Protein AF-A0A158D1C3-F1 (afdb_monomer)

Structure (mmCIF, N/CA/C/O backbone):
data_AF-A0A158D1C3-F1
#
_entry.id   AF-A0A158D1C3-F1
#
loop_
_atom_site.group_PDB
_atom_site.id
_atom_site.type_symbol
_atom_site.label_atom_id
_atom_site.label_alt_id
_atom_site.label_comp_id
_atom_site.label_asym_id
_atom_site.label_entity_id
_atom_site.label_seq_id
_atom_site.pdbx_PDB_ins_code
_atom_site.Cartn_x
_atom_site.Cartn_y
_atom_site.Cartn_z
_atom_site.occupancy
_atom_site.B_iso_or_equiv
_atom_site.auth_seq_id
_atom_site.auth_comp_id
_atom_site.auth_asym_id
_atom_site.auth_atom_id
_atom_site.pdbx_PDB_model_num
ATOM 1 N N . MET A 1 1 ? 1.598 13.885 3.693 1.00 79.88 1 MET A N 1
ATOM 2 C CA . MET A 1 1 ? 2.225 13.672 2.364 1.00 79.88 1 MET A CA 1
ATOM 3 C C . MET A 1 1 ? 1.531 12.505 1.670 1.00 79.88 1 MET A C 1
ATOM 5 O O . MET A 1 1 ? 0.981 11.671 2.371 1.00 79.88 1 MET A O 1
ATOM 9 N N . THR A 1 2 ? 1.523 12.434 0.336 1.00 91.25 2 THR A N 1
ATOM 10 C CA . THR A 1 2 ? 0.891 11.313 -0.388 1.00 91.25 2 THR A CA 1
ATOM 11 C C . THR A 1 2 ? 1.905 10.216 -0.701 1.00 91.25 2 THR A C 1
ATOM 13 O O . THR A 1 2 ? 2.986 10.511 -1.208 1.00 91.25 2 THR A O 1
ATOM 16 N N . VAL A 1 3 ? 1.538 8.962 -0.431 1.00 93.12 3 VAL A N 1
ATOM 17 C CA . VAL A 1 3 ? 2.351 7.762 -0.664 1.00 93.12 3 VAL A CA 1
ATOM 18 C C . VAL A 1 3 ? 1.628 6.833 -1.642 1.00 93.12 3 VAL A C 1
ATOM 20 O O . VAL A 1 3 ? 0.439 6.564 -1.473 1.00 93.12 3 VAL A O 1
ATOM 23 N N . PHE A 1 4 ? 2.338 6.329 -2.654 1.00 93.50 4 PHE A N 1
ATOM 24 C CA . PHE A 1 4 ? 1.804 5.349 -3.604 1.00 93.50 4 PHE A CA 1
ATOM 25 C C . PHE A 1 4 ? 1.976 3.941 -3.044 1.00 93.50 4 PHE A C 1
ATOM 27 O O . PHE A 1 4 ? 3.061 3.585 -2.586 1.00 93.50 4 PHE A O 1
ATOM 34 N N . VAL A 1 5 ? 0.919 3.133 -3.070 1.00 94.19 5 VAL A N 1
ATOM 35 C CA . VAL A 1 5 ? 0.919 1.803 -2.451 1.00 94.19 5 VAL A CA 1
ATOM 36 C C . VAL A 1 5 ? 0.235 0.768 -3.327 1.00 94.19 5 VAL A C 1
ATOM 38 O O . VAL A 1 5 ? -0.577 1.097 -4.191 1.00 94.19 5 VAL A O 1
ATOM 41 N N . GLN A 1 6 ? 0.535 -0.498 -3.057 1.00 96.81 6 GLN A N 1
ATOM 42 C CA . GLN A 1 6 ? -0.247 -1.634 -3.523 1.00 96.81 6 GLN A CA 1
ATOM 43 C C . GLN A 1 6 ? -1.021 -2.247 -2.360 1.00 96.81 6 GLN A C 1
ATOM 45 O O . GLN A 1 6 ? -0.446 -2.521 -1.303 1.00 96.81 6 GLN A O 1
ATOM 50 N N . PHE A 1 7 ? -2.299 -2.536 -2.577 1.00 95.94 7 PHE A N 1
ATOM 51 C CA . PHE A 1 7 ? -3.120 -3.329 -1.676 1.00 95.94 7 PHE A CA 1
ATOM 52 C C . PHE A 1 7 ? -3.112 -4.810 -2.059 1.00 95.94 7 PHE A C 1
ATOM 54 O O . PHE A 1 7 ? -2.938 -5.183 -3.217 1.00 95.94 7 PHE A O 1
ATOM 61 N N . ALA A 1 8 ? -3.341 -5.675 -1.073 1.00 93.00 8 ALA A N 1
ATOM 62 C CA . ALA A 1 8 ? -3.430 -7.117 -1.299 1.00 93.00 8 ALA A CA 1
ATOM 63 C C . ALA A 1 8 ? -4.553 -7.506 -2.282 1.00 93.00 8 ALA A C 1
ATOM 65 O O . ALA A 1 8 ? -4.437 -8.502 -2.992 1.00 93.00 8 ALA A O 1
ATOM 66 N N . ASP A 1 9 ? -5.636 -6.731 -2.295 1.00 94.25 9 ASP A N 1
ATOM 67 C CA . ASP A 1 9 ? -6.832 -6.935 -3.103 1.00 94.25 9 ASP A CA 1
ATOM 68 C C . ASP A 1 9 ? -7.628 -5.620 -3.214 1.00 94.25 9 ASP A C 1
ATOM 70 O O . ASP A 1 9 ? -7.254 -4.588 -2.649 1.00 94.25 9 ASP A O 1
ATOM 74 N N . SER A 1 10 ? -8.756 -5.667 -3.922 1.00 96.50 10 SER A N 1
ATOM 75 C CA . SER A 1 10 ? -9.633 -4.517 -4.158 1.00 96.50 10 SER A CA 1
ATOM 76 C C . SER A 1 10 ? -10.404 -4.028 -2.923 1.00 96.50 10 SER A C 1
ATOM 78 O O . SER A 1 10 ? -11.209 -3.111 -3.044 1.00 96.50 10 SER A O 1
ATOM 80 N N . THR A 1 11 ? -10.245 -4.649 -1.748 1.00 97.25 11 THR A N 1
ATOM 81 C CA . THR A 1 11 ? -10.871 -4.166 -0.502 1.00 97.25 11 THR A CA 1
ATOM 82 C C . THR A 1 11 ? -10.054 -3.072 0.176 1.00 97.25 11 THR A C 1
ATOM 84 O O . THR A 1 11 ? -10.546 -2.448 1.114 1.00 97.25 11 THR A O 1
ATOM 87 N N . GLU A 1 12 ? -8.809 -2.866 -0.271 1.00 96.31 12 GLU A N 1
ATOM 88 C CA . GLU A 1 12 ? -7.894 -1.824 0.206 1.00 96.31 12 GLU A CA 1
ATOM 89 C C . GLU A 1 12 ? -7.577 -1.892 1.712 1.00 96.31 12 GLU A C 1
ATOM 91 O O . GLU A 1 12 ? -7.174 -0.913 2.336 1.00 96.31 12 GLU A O 1
ATOM 96 N N . LYS A 1 13 ? -7.736 -3.058 2.347 1.00 95.56 13 LYS A N 1
ATOM 97 C CA . LYS A 1 13 ? -7.552 -3.187 3.805 1.00 95.56 13 LYS A CA 1
ATOM 98 C C . LYS A 1 13 ? -6.105 -3.373 4.247 1.00 95.56 13 LYS A C 1
ATOM 100 O O . LYS A 1 13 ? -5.785 -3.086 5.396 1.00 95.56 13 LYS A O 1
ATOM 105 N N . ARG A 1 14 ? -5.242 -3.887 3.370 1.00 93.19 14 ARG A N 1
ATOM 106 C CA . ARG A 1 14 ? -3.861 -4.254 3.704 1.00 93.19 14 ARG A CA 1
ATOM 107 C C . ARG A 1 14 ? -2.914 -3.828 2.597 1.00 93.19 14 ARG A C 1
ATOM 109 O O . ARG A 1 14 ? -3.069 -4.282 1.465 1.00 93.19 14 ARG A O 1
ATOM 116 N N . ILE A 1 15 ? -1.929 -3.010 2.951 1.00 93.38 15 ILE A N 1
ATOM 117 C CA . ILE A 1 15 ? -0.825 -2.633 2.067 1.00 93.38 15 ILE A CA 1
ATOM 118 C C . ILE A 1 15 ? 0.175 -3.791 1.993 1.00 93.38 15 ILE A C 1
ATOM 120 O O . ILE A 1 15 ? 0.451 -4.449 2.996 1.00 93.38 15 ILE A O 1
ATOM 124 N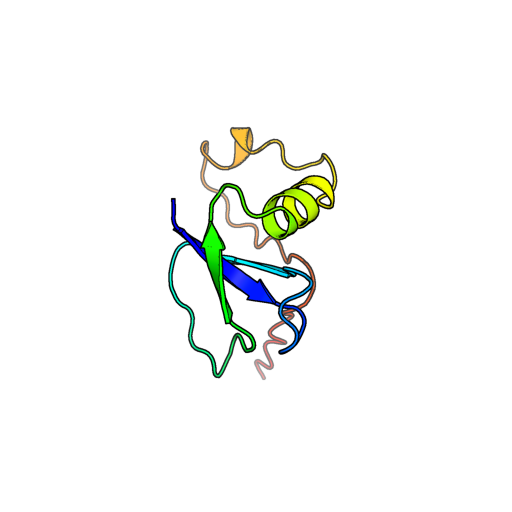 N . VAL A 1 16 ? 0.686 -4.058 0.793 1.00 92.75 16 VAL A N 1
ATOM 125 C CA . VAL A 1 16 ? 1.696 -5.094 0.520 1.00 92.75 16 VAL A CA 1
ATOM 126 C C . VAL A 1 16 ? 2.941 -4.540 -0.173 1.00 92.75 16 VAL A C 1
ATOM 128 O O . VAL A 1 16 ? 3.963 -5.219 -0.210 1.00 92.75 16 VAL A O 1
ATOM 131 N N . SER A 1 17 ? 2.891 -3.317 -0.706 1.00 90.75 17 SER A N 1
ATOM 132 C CA . SER A 1 17 ? 4.049 -2.622 -1.283 1.00 90.75 17 SER A CA 1
ATOM 133 C C . SER A 1 17 ? 3.871 -1.105 -1.218 1.00 90.75 17 SER A C 1
ATOM 135 O O . SER A 1 17 ? 2.744 -0.611 -1.208 1.00 90.75 17 SER A O 1
ATOM 137 N N . VAL A 1 18 ? 4.989 -0.378 -1.193 1.00 91.31 18 VAL A N 1
ATOM 138 C CA . VAL A 1 18 ? 5.065 1.091 -1.206 1.00 91.31 18 VAL A CA 1
ATOM 139 C C . VAL A 1 18 ? 5.983 1.514 -2.353 1.00 91.31 18 VAL A C 1
ATOM 141 O O . VAL A 1 18 ? 7.039 0.914 -2.546 1.00 91.31 18 VAL A O 1
ATOM 144 N N . PHE A 1 19 ? 5.599 2.547 -3.100 1.00 89.25 19 PHE A N 1
ATOM 145 C CA . PHE A 1 19 ? 6.308 3.031 -4.282 1.00 89.25 19 PHE A CA 1
ATOM 146 C C . PHE A 1 19 ? 6.600 4.532 -4.202 1.00 89.25 19 PHE A C 1
ATOM 148 O O . PHE A 1 19 ? 5.889 5.299 -3.553 1.00 89.25 19 PHE A O 1
ATOM 155 N N . GLY A 1 20 ? 7.636 4.963 -4.927 1.00 86.62 20 GLY A N 1
ATOM 156 C CA . GLY A 1 20 ? 7.957 6.385 -5.097 1.00 86.62 20 GLY A CA 1
ATOM 157 C C . GLY A 1 20 ? 7.087 7.109 -6.134 1.00 86.62 20 GLY A C 1
ATOM 158 O O . GLY A 1 20 ? 7.093 8.336 -6.178 1.00 86.62 20 GLY A O 1
ATOM 159 N N . CYS A 1 21 ? 6.354 6.372 -6.973 1.00 90.62 21 CYS A N 1
ATOM 160 C CA . CYS A 1 21 ? 5.474 6.901 -8.015 1.00 90.62 21 CYS A CA 1
ATOM 161 C C . CYS A 1 21 ? 4.372 5.892 -8.382 1.00 90.62 21 CYS A C 1
ATOM 163 O O . CYS A 1 21 ? 4.422 4.728 -7.976 1.00 90.62 21 CYS A O 1
ATOM 165 N N . GLU A 1 22 ? 3.401 6.335 -9.178 1.00 92.62 22 GLU A N 1
ATOM 166 C CA . GLU A 1 22 ? 2.381 5.476 -9.789 1.00 92.62 22 GLU A CA 1
ATOM 167 C C . GLU A 1 22 ? 3.022 4.372 -10.651 1.00 92.62 22 GLU A C 1
ATOM 169 O O . GLU A 1 22 ? 3.978 4.630 -11.386 1.00 92.62 22 GLU A O 1
ATOM 174 N N . GLN A 1 23 ? 2.521 3.139 -10.538 1.00 94.62 23 GLN A N 1
ATOM 175 C CA . GLN A 1 23 ? 3.011 1.976 -11.281 1.00 94.62 23 GLN A CA 1
ATOM 176 C C . GLN A 1 23 ? 2.026 1.564 -12.378 1.00 94.62 23 GLN A C 1
ATOM 178 O O . GLN A 1 23 ? 0.841 1.889 -12.335 1.00 94.62 23 GLN A O 1
ATOM 183 N N . ASP A 1 24 ? 2.493 0.771 -13.342 1.00 92.25 24 ASP A N 1
ATOM 184 C CA . ASP A 1 24 ? 1.617 0.164 -14.346 1.00 92.25 24 ASP A CA 1
ATOM 185 C C . ASP A 1 24 ? 0.624 -0.818 -13.677 1.00 92.25 24 ASP A C 1
ATOM 187 O O . ASP A 1 24 ? 1.057 -1.828 -13.107 1.00 92.25 24 ASP A O 1
ATOM 191 N N . PRO A 1 25 ? -0.699 -0.573 -13.751 1.00 91.94 25 PRO A N 1
ATOM 192 C CA . PRO A 1 25 ? -1.706 -1.419 -13.113 1.00 91.94 25 PRO A CA 1
ATOM 193 C C . PRO A 1 25 ? -1.819 -2.822 -13.722 1.00 91.94 25 PRO A C 1
ATOM 195 O O . PRO A 1 25 ? -2.379 -3.711 -13.082 1.00 91.94 25 PRO A O 1
ATOM 198 N N . SER A 1 26 ? -1.294 -3.046 -14.931 1.00 93.44 26 SER A N 1
ATOM 199 C CA . SER A 1 26 ? -1.249 -4.378 -15.546 1.00 93.44 26 SER A CA 1
ATOM 200 C C . SER A 1 26 ? -0.200 -5.293 -14.905 1.00 93.44 26 SER A C 1
ATOM 202 O O . SER A 1 26 ? -0.357 -6.513 -14.928 1.00 93.44 26 SER A O 1
ATOM 204 N N . VAL A 1 27 ? 0.839 -4.706 -14.300 1.00 93.50 27 VAL A N 1
ATOM 205 C CA . VAL A 1 27 ? 1.906 -5.421 -13.582 1.00 93.50 27 VAL A CA 1
ATOM 206 C C . VAL A 1 27 ? 1.635 -5.421 -12.079 1.00 93.50 27 VAL A C 1
ATOM 208 O O . VAL A 1 27 ? 1.769 -6.450 -11.420 1.00 93.50 27 VAL A O 1
ATOM 211 N N . TRP A 1 28 ? 1.206 -4.275 -11.547 1.00 89.12 28 TRP A N 1
ATOM 212 C CA . TRP A 1 28 ? 0.941 -4.055 -10.128 1.00 89.12 28 TRP A CA 1
ATOM 213 C C . TRP A 1 28 ? -0.540 -3.703 -9.929 1.00 89.12 28 TRP A C 1
ATOM 215 O O . TRP A 1 28 ? -0.894 -2.526 -9.909 1.00 89.12 28 TRP A O 1
ATOM 225 N N . PRO A 1 29 ? -1.445 -4.689 -9.813 1.00 94.06 29 PRO A N 1
ATOM 226 C CA . PRO A 1 29 ? -2.869 -4.425 -9.611 1.00 94.06 29 PRO A CA 1
ATOM 227 C C . PRO A 1 29 ? -3.162 -3.933 -8.187 1.00 94.06 29 PRO A C 1
ATOM 229 O O . PRO A 1 29 ? -2.341 -4.107 -7.288 1.00 94.06 29 PRO A O 1
ATOM 232 N N . ASN A 1 30 ? -4.368 -3.393 -7.969 1.00 96.81 30 ASN A N 1
ATOM 233 C CA . ASN A 1 30 ? -4.857 -2.902 -6.668 1.00 96.81 30 ASN A CA 1
ATOM 234 C C . ASN A 1 30 ? -3.999 -1.766 -6.085 1.00 96.81 30 ASN A C 1
ATOM 236 O O . ASN A 1 30 ? -3.662 -1.767 -4.902 1.00 96.81 30 ASN A O 1
ATOM 240 N N . GLN A 1 31 ? -3.606 -0.811 -6.924 1.00 94.44 31 GLN A N 1
ATOM 241 C CA . GLN A 1 31 ? -2.865 0.366 -6.479 1.00 94.44 31 GLN A CA 1
ATOM 242 C C . GLN A 1 31 ? -3.775 1.413 -5.845 1.00 94.44 31 GLN A C 1
ATOM 244 O O . GLN A 1 31 ? -4.953 1.520 -6.181 1.00 94.44 31 GLN A O 1
ATOM 249 N N . GLY A 1 32 ? -3.192 2.231 -4.978 1.00 95.62 32 GLY A N 1
ATOM 250 C CA . GLY A 1 32 ? -3.846 3.414 -4.449 1.00 95.62 32 GLY A CA 1
ATOM 251 C C . GLY A 1 32 ? -2.858 4.423 -3.892 1.00 95.62 32 GLY A C 1
ATOM 252 O O . GLY A 1 32 ? -1.638 4.253 -3.955 1.00 95.62 32 GLY A O 1
ATOM 253 N N . GLN A 1 33 ? -3.416 5.496 -3.349 1.00 97.00 33 GLN A N 1
ATOM 254 C CA . GLN A 1 33 ? -2.675 6.557 -2.687 1.00 97.00 33 GLN A CA 1
ATOM 255 C C . GLN A 1 33 ? -3.195 6.696 -1.261 1.00 97.00 33 GLN A C 1
ATOM 257 O O . GLN A 1 33 ? -4.406 6.717 -1.041 1.00 97.00 33 GLN A O 1
ATOM 262 N N . VAL A 1 34 ? -2.281 6.783 -0.302 1.00 95.19 34 VAL A N 1
ATOM 263 C CA . VAL A 1 34 ? -2.602 6.959 1.119 1.00 95.19 34 VAL A CA 1
ATOM 264 C C . VAL A 1 34 ? -1.842 8.147 1.698 1.00 95.19 34 VAL A C 1
ATOM 266 O O . VAL A 1 34 ? -0.850 8.604 1.122 1.00 95.19 34 VAL A O 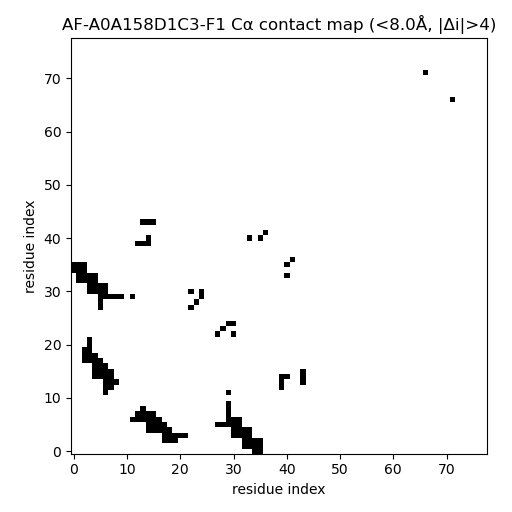1
ATOM 269 N N . GLY A 1 35 ? -2.333 8.664 2.824 1.00 94.12 35 GLY A N 1
ATOM 270 C CA . GLY A 1 35 ? -1.603 9.634 3.634 1.00 94.12 35 GLY A CA 1
ATOM 271 C C . GLY A 1 35 ? -0.420 8.989 4.358 1.00 94.12 35 GLY A C 1
ATOM 272 O O . GLY A 1 35 ? -0.372 7.774 4.545 1.00 94.12 35 GLY A O 1
ATOM 273 N N . ASP A 1 36 ? 0.531 9.812 4.787 1.00 88.56 36 ASP A N 1
ATOM 274 C CA . ASP A 1 36 ? 1.621 9.417 5.688 1.00 88.56 36 ASP A CA 1
ATOM 275 C C . ASP A 1 36 ? 1.138 9.101 7.111 1.00 88.56 36 ASP A C 1
ATOM 277 O O . ASP A 1 36 ? 1.844 8.434 7.859 1.00 88.56 36 ASP A O 1
ATOM 281 N N . ASP A 1 37 ? -0.070 9.536 7.461 1.00 93.12 37 ASP A N 1
ATOM 282 C CA . ASP A 1 37 ? -0.788 9.227 8.696 1.00 93.12 37 ASP A CA 1
ATOM 283 C C . ASP A 1 37 ? -1.753 8.032 8.564 1.00 93.12 37 ASP A C 1
ATOM 285 O O . ASP A 1 37 ? -2.508 7.738 9.492 1.00 93.12 37 ASP A O 1
ATOM 289 N N . ASP A 1 38 ? -1.754 7.329 7.425 1.00 95.00 38 ASP A N 1
ATOM 290 C CA . ASP A 1 38 ? -2.656 6.199 7.215 1.00 95.00 38 ASP A CA 1
ATOM 291 C C . ASP A 1 38 ? -2.270 5.011 8.119 1.00 95.00 38 ASP A C 1
ATOM 293 O O . ASP A 1 38 ? -1.158 4.480 8.014 1.00 95.00 38 ASP A O 1
ATOM 297 N N . PRO A 1 39 ? -3.184 4.506 8.966 1.00 94.00 39 PRO A N 1
ATOM 298 C CA . PRO A 1 39 ? -2.869 3.423 9.896 1.00 94.00 39 PRO A CA 1
ATOM 299 C C . PRO A 1 39 ? -2.498 2.112 9.187 1.00 94.00 39 PRO A C 1
ATOM 301 O O . PRO A 1 39 ? -1.819 1.259 9.760 1.00 94.00 39 PRO A O 1
ATOM 304 N N . ARG A 1 40 ? -2.912 1.920 7.926 1.00 92.56 40 ARG A N 1
ATOM 305 C CA . ARG A 1 40 ? -2.512 0.753 7.125 1.00 92.56 40 ARG A CA 1
ATOM 306 C C . ARG A 1 40 ? -1.039 0.839 6.733 1.00 92.56 40 ARG A C 1
ATOM 308 O O . ARG A 1 40 ? -0.395 -0.202 6.606 1.00 92.56 40 ARG A O 1
ATOM 315 N N . LEU A 1 41 ? -0.520 2.053 6.525 1.00 89.50 41 LEU A N 1
ATOM 316 C CA . LEU A 1 41 ? 0.884 2.291 6.195 1.00 89.50 41 LEU A CA 1
ATOM 317 C C . LEU A 1 41 ? 1.768 2.033 7.416 1.00 89.50 41 LEU A C 1
ATOM 319 O O . LEU A 1 41 ? 2.766 1.324 7.305 1.00 89.50 41 LEU A O 1
ATOM 323 N N . GLU A 1 42 ? 1.347 2.514 8.586 1.00 90.19 42 GLU A N 1
ATOM 324 C CA . GLU A 1 42 ? 2.005 2.220 9.862 1.00 90.19 42 GLU A CA 1
ATOM 325 C C . GLU A 1 42 ? 2.038 0.706 10.137 1.00 90.19 42 GLU A C 1
ATOM 327 O O . GLU A 1 42 ? 3.089 0.142 10.442 1.00 90.19 42 GLU A O 1
ATOM 332 N N . ALA A 1 43 ? 0.908 0.012 9.956 1.00 87.94 43 ALA A N 1
ATOM 333 C CA . ALA A 1 43 ? 0.834 -1.439 10.130 1.00 87.94 43 ALA A CA 1
ATOM 334 C C . ALA A 1 43 ? 1.756 -2.205 9.163 1.00 87.94 43 ALA A C 1
ATOM 336 O O . ALA A 1 43 ? 2.339 -3.219 9.547 1.00 87.94 43 ALA A O 1
ATOM 337 N N . PHE A 1 44 ? 1.902 -1.728 7.921 1.00 86.50 44 PHE A N 1
ATOM 338 C CA . PHE A 1 44 ? 2.846 -2.295 6.957 1.00 86.50 44 PHE A CA 1
ATOM 339 C C . PHE A 1 44 ? 4.297 -2.115 7.421 1.00 86.50 44 PHE A C 1
ATOM 341 O O . PHE A 1 44 ? 5.046 -3.087 7.426 1.00 86.50 44 PHE A O 1
ATOM 348 N N . GLN A 1 45 ? 4.676 -0.912 7.861 1.00 86.81 45 GLN A N 1
ATOM 349 C CA . GLN A 1 45 ? 6.030 -0.602 8.334 1.00 86.81 45 GLN A CA 1
ATOM 350 C C . GLN A 1 45 ? 6.401 -1.392 9.595 1.00 86.81 45 GLN A C 1
ATOM 352 O O . GLN A 1 45 ? 7.473 -1.989 9.646 1.00 86.81 45 GLN A O 1
ATOM 357 N N . ASN A 1 46 ? 5.491 -1.470 10.568 1.00 85.75 46 ASN A N 1
ATOM 358 C CA . ASN A 1 46 ? 5.683 -2.225 11.810 1.00 85.75 46 ASN A CA 1
ATOM 359 C C . ASN A 1 46 ? 5.72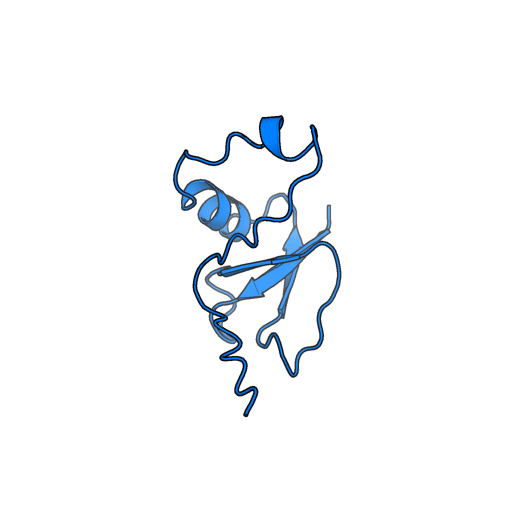7 -3.748 11.596 1.00 85.75 46 ASN A C 1
ATOM 361 O O . ASN A 1 46 ? 6.183 -4.484 12.467 1.00 85.75 46 ASN A O 1
ATOM 365 N N . GLY A 1 47 ? 5.212 -4.236 10.464 1.00 78.06 47 GLY A N 1
ATOM 366 C CA . GLY A 1 47 ? 5.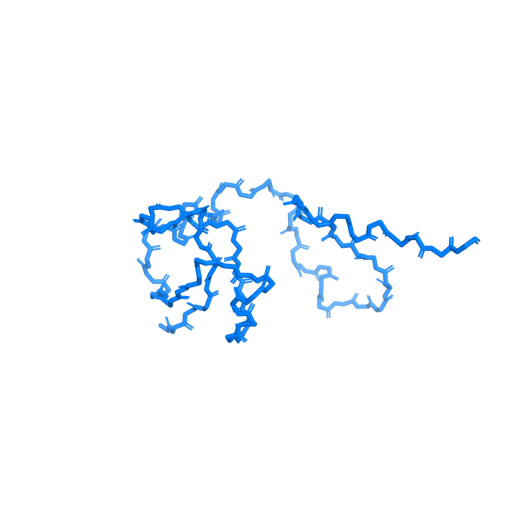251 -5.648 10.088 1.00 78.06 47 GLY A CA 1
ATOM 367 C C . GLY A 1 47 ? 6.540 -6.073 9.379 1.00 78.06 47 GLY A C 1
ATOM 368 O O . GLY A 1 47 ? 6.721 -7.268 9.132 1.00 78.06 47 GLY A O 1
ATOM 369 N N . LEU A 1 48 ? 7.422 -5.131 9.026 1.00 70.75 48 LEU A N 1
ATOM 370 C CA . LEU A 1 48 ? 8.719 -5.443 8.432 1.00 70.75 48 LEU A CA 1
ATOM 371 C C . LEU A 1 48 ? 9.667 -5.965 9.525 1.00 70.75 48 LEU A C 1
ATOM 373 O O . LEU A 1 48 ? 9.694 -5.409 10.620 1.00 70.75 48 LEU A O 1
ATOM 377 N N . PRO A 1 49 ? 10.450 -7.028 9.268 1.00 64.75 49 PRO A N 1
ATOM 378 C CA . PRO A 1 49 ? 11.448 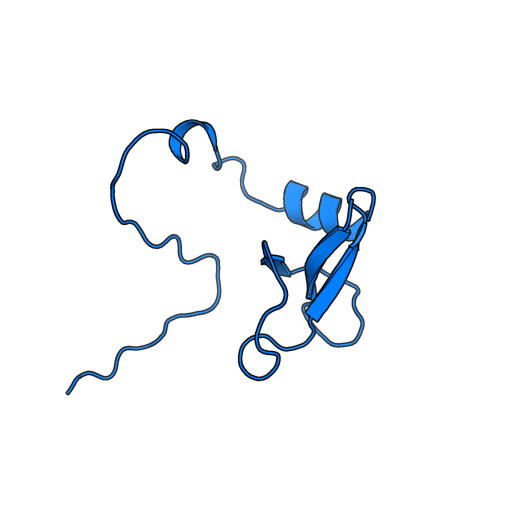-7.483 10.229 1.00 64.75 49 PRO A CA 1
ATOM 379 C C . PRO A 1 49 ? 12.459 -6.362 10.514 1.00 64.75 49 PRO A C 1
ATOM 381 O O . PRO A 1 49 ? 12.895 -5.688 9.581 1.00 64.75 49 PRO A O 1
ATOM 384 N N . ASP A 1 50 ? 12.890 -6.234 11.776 1.00 54.56 50 ASP A N 1
ATOM 385 C CA . ASP A 1 50 ? 13.827 -5.214 12.302 1.00 54.56 50 ASP A CA 1
ATOM 386 C C . ASP A 1 50 ? 15.176 -5.094 11.548 1.00 54.56 50 ASP A C 1
ATOM 388 O O . ASP A 1 50 ? 16.014 -4.259 11.880 1.00 54.56 50 ASP A O 1
ATOM 392 N N . GLN A 1 51 ? 15.437 -5.925 10.534 1.00 47.88 51 GLN A N 1
ATOM 393 C CA . GLN A 1 51 ? 16.710 -5.995 9.812 1.00 47.88 51 GLN A CA 1
ATOM 394 C C . GLN A 1 51 ? 16.890 -4.946 8.705 1.00 47.88 51 GLN A C 1
ATOM 396 O O . GLN A 1 51 ? 17.815 -5.062 7.903 1.00 47.88 51 GLN A O 1
ATOM 401 N N . PHE A 1 52 ? 16.074 -3.895 8.670 1.00 47.53 52 PHE A N 1
ATOM 402 C CA . PHE A 1 52 ? 16.348 -2.732 7.830 1.00 47.53 52 PHE A CA 1
ATOM 403 C C . PHE A 1 52 ? 17.020 -1.625 8.643 1.00 47.53 52 PHE A C 1
ATOM 405 O O . PHE A 1 52 ? 16.415 -0.605 8.962 1.00 47.53 52 PHE A O 1
ATOM 412 N N . ASP A 1 53 ? 18.318 -1.788 8.910 1.00 45.88 53 ASP A N 1
ATOM 413 C CA . ASP A 1 53 ? 19.176 -0.617 9.090 1.00 45.88 53 ASP A CA 1
ATOM 414 C C . ASP A 1 53 ? 19.365 0.060 7.721 1.00 45.88 53 ASP A C 1
ATOM 416 O O . ASP A 1 53 ? 20.267 -0.257 6.934 1.00 45.88 53 ASP A O 1
ATOM 420 N N . VAL A 1 54 ? 18.460 0.993 7.412 1.00 42.03 54 VAL A N 1
ATOM 421 C CA . VAL A 1 54 ? 18.477 1.801 6.182 1.00 42.03 54 VAL A CA 1
ATOM 422 C C . VAL A 1 54 ? 19.701 2.721 6.086 1.00 42.03 54 VAL A C 1
ATOM 424 O O . VAL A 1 54 ? 19.933 3.309 5.029 1.00 42.03 54 VAL A O 1
ATOM 427 N N . SER A 1 55 ? 20.531 2.805 7.134 1.00 44.31 55 SER A N 1
ATOM 428 C CA . SER A 1 55 ? 21.809 3.527 7.102 1.00 44.31 55 SER A CA 1
ATOM 429 C C . SER A 1 55 ? 22.782 2.941 6.071 1.00 44.31 55 SER A C 1
ATOM 431 O O . SER A 1 55 ? 23.636 3.664 5.561 1.00 44.31 55 SER A O 1
ATOM 433 N N . SER A 1 56 ? 22.631 1.662 5.698 1.00 42.47 56 SER A N 1
ATOM 434 C CA . SER A 1 56 ? 23.434 1.036 4.632 1.00 42.47 56 SER A CA 1
ATOM 435 C C . SER A 1 56 ? 22.918 1.306 3.210 1.00 42.47 56 SER A C 1
ATOM 437 O O . SER A 1 56 ? 23.680 1.185 2.253 1.00 42.47 56 SER A O 1
ATOM 439 N N . LEU A 1 57 ? 21.659 1.733 3.042 1.00 43.97 57 LEU A N 1
ATOM 440 C CA . LEU A 1 57 ? 21.047 1.961 1.723 1.00 43.97 57 LEU A CA 1
ATOM 441 C C . LEU A 1 57 ? 21.432 3.307 1.091 1.00 43.97 57 LEU A C 1
ATOM 443 O O . LEU A 1 57 ? 21.229 3.501 -0.105 1.00 43.97 57 LEU A O 1
ATOM 447 N N . LEU A 1 58 ? 22.014 4.228 1.862 1.00 44.03 58 LEU A N 1
ATOM 448 C CA . LEU A 1 58 ? 22.462 5.537 1.368 1.00 44.03 58 LEU A CA 1
ATOM 449 C C . LEU A 1 58 ? 23.991 5.650 1.243 1.00 44.03 58 LEU A C 1
ATOM 451 O O . LEU A 1 58 ? 24.506 6.729 0.954 1.00 44.03 58 LEU A O 1
ATOM 455 N N . GLY A 1 59 ? 24.727 4.549 1.428 1.00 36.75 59 GLY A N 1
ATOM 456 C CA . GLY A 1 59 ? 26.186 4.563 1.506 1.00 36.75 59 GLY A CA 1
ATOM 457 C C . GLY A 1 59 ? 26.862 3.378 0.829 1.00 36.75 59 GLY A C 1
ATOM 458 O O . GLY A 1 59 ? 27.402 2.514 1.507 1.00 36.75 59 GLY A O 1
ATOM 459 N N . GLY A 1 60 ? 26.934 3.394 -0.502 1.00 36.53 60 GLY A N 1
ATOM 460 C CA . GLY A 1 60 ? 27.951 2.635 -1.235 1.00 36.53 60 GLY A CA 1
ATOM 461 C C . GLY A 1 60 ? 27.391 1.570 -2.168 1.00 36.53 60 GLY A C 1
ATOM 462 O O . GLY A 1 60 ? 26.632 0.693 -1.778 1.00 36.53 60 GLY A O 1
ATOM 463 N N . GLY A 1 61 ? 27.788 1.684 -3.434 1.00 43.66 61 GLY A N 1
ATOM 464 C CA . GLY A 1 61 ? 27.341 0.840 -4.530 1.00 43.66 61 GLY A CA 1
ATOM 465 C C . GLY A 1 61 ? 27.556 -0.654 -4.297 1.00 43.66 61 GLY A C 1
ATOM 466 O O . GLY A 1 61 ? 28.590 -1.095 -3.805 1.00 43.66 61 GLY A O 1
ATOM 467 N N . GLY A 1 62 ? 26.580 -1.436 -4.733 1.00 34.50 62 GLY A N 1
ATOM 468 C CA . GLY A 1 62 ? 26.665 -2.886 -4.745 1.00 34.50 62 GLY A CA 1
ATOM 469 C C . GLY A 1 62 ? 25.297 -3.461 -5.038 1.00 34.50 62 GLY A C 1
ATOM 470 O O . GLY A 1 62 ? 24.439 -3.489 -4.166 1.00 34.50 62 GLY A O 1
ATOM 471 N N . ALA A 1 63 ? 25.087 -3.865 -6.287 1.00 45.41 63 AL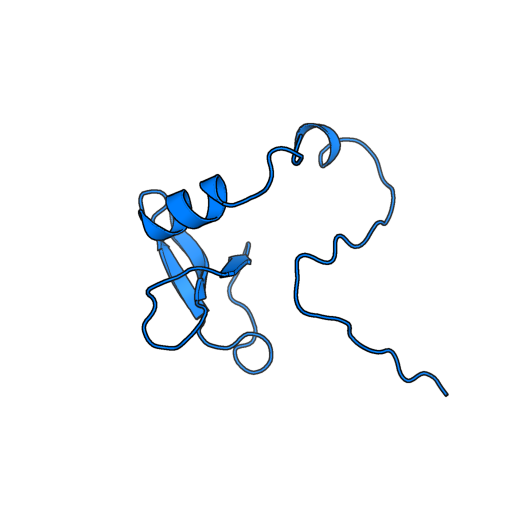A A N 1
ATOM 472 C CA . ALA A 1 63 ? 23.864 -4.498 -6.748 1.00 45.41 63 ALA A CA 1
ATOM 473 C C . ALA A 1 63 ? 23.516 -5.703 -5.864 1.00 45.41 63 ALA A C 1
ATOM 475 O O . AL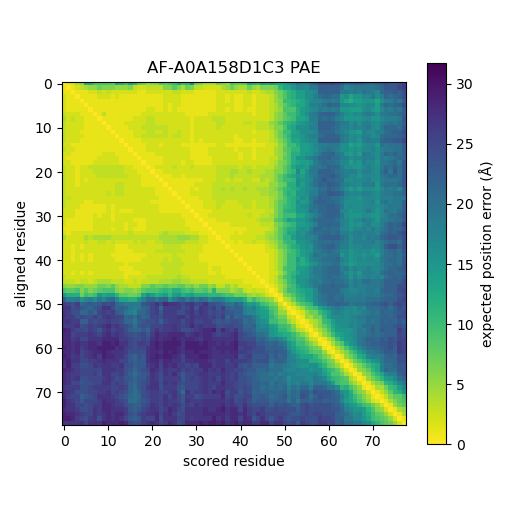A A 1 63 ? 24.223 -6.701 -5.908 1.00 45.41 63 ALA A O 1
ATOM 476 N N . ASN A 1 64 ? 22.440 -5.615 -5.084 1.00 39.41 64 ASN A N 1
ATOM 477 C CA . ASN A 1 64 ? 21.788 -6.776 -4.493 1.00 39.41 64 ASN A CA 1
ATOM 478 C C . ASN A 1 64 ? 20.281 -6.517 -4.495 1.00 39.41 64 ASN A C 1
ATOM 480 O O . ASN A 1 64 ? 19.755 -5.732 -3.711 1.00 39.41 64 ASN A O 1
ATOM 484 N N . GLU A 1 65 ? 19.618 -7.150 -5.454 1.00 39.03 65 GLU A N 1
ATOM 485 C CA . GLU A 1 65 ? 18.170 -7.274 -5.562 1.00 39.03 65 GLU A CA 1
ATOM 486 C C . GLU A 1 65 ? 17.618 -7.843 -4.243 1.00 39.03 65 GLU A C 1
ATOM 488 O O . GLU A 1 65 ? 17.800 -9.022 -3.935 1.00 39.03 65 GLU A O 1
ATOM 493 N N . VAL A 1 66 ? 16.970 -7.011 -3.424 1.00 40.81 66 VAL A N 1
ATOM 494 C CA . VAL A 1 66 ? 16.217 -7.497 -2.263 1.00 40.81 66 VAL A CA 1
ATOM 495 C C . VAL A 1 66 ? 14.831 -7.878 -2.765 1.00 40.81 66 VAL A C 1
ATOM 497 O O . VAL A 1 66 ? 13.948 -7.036 -2.918 1.00 40.81 66 VAL A O 1
ATOM 500 N N . LEU A 1 67 ? 14.656 -9.167 -3.055 1.00 45.28 67 LEU A N 1
ATOM 501 C CA . LEU A 1 67 ? 13.363 -9.766 -3.370 1.00 45.28 67 LEU A CA 1
ATOM 502 C C . LEU A 1 67 ? 12.487 -9.776 -2.110 1.00 45.28 67 LEU A C 1
ATOM 504 O O . LEU A 1 67 ? 12.435 -10.763 -1.374 1.00 45.28 67 LEU A O 1
ATOM 508 N N . ILE A 1 68 ? 11.785 -8.671 -1.853 1.00 46.34 68 ILE A N 1
ATOM 509 C CA . ILE A 1 68 ? 10.691 -8.651 -0.881 1.00 46.34 68 ILE A CA 1
ATOM 510 C C . ILE A 1 68 ? 9.510 -9.388 -1.516 1.00 46.34 68 ILE A C 1
ATOM 512 O O . ILE A 1 68 ? 8.757 -8.834 -2.306 1.00 46.34 68 ILE A O 1
ATOM 516 N N . GLY A 1 69 ? 9.426 -10.684 -1.209 1.00 41.84 69 GLY A N 1
ATOM 517 C CA . GLY A 1 69 ? 8.239 -11.532 -1.310 1.00 41.84 69 GLY A CA 1
ATOM 518 C C . GLY A 1 69 ? 7.309 -11.296 -2.503 1.00 41.84 69 GLY A C 1
ATOM 519 O O . GLY A 1 69 ? 6.256 -10.691 -2.339 1.00 41.84 69 GLY A O 1
ATOM 520 N N . GLY A 1 70 ? 7.624 -11.899 -3.655 1.00 39.94 70 GLY A N 1
ATOM 521 C CA . GLY A 1 70 ? 6.580 -12.287 -4.613 1.00 39.94 70 GLY A CA 1
ATOM 522 C C . GLY A 1 70 ? 6.939 -12.272 -6.094 1.00 39.94 70 GLY A C 1
ATOM 523 O O . GLY A 1 70 ? 6.290 -12.983 -6.854 1.00 39.94 70 GLY A O 1
ATOM 524 N N . TYR A 1 71 ? 7.969 -11.544 -6.524 1.00 41.19 71 TYR A N 1
ATOM 525 C CA . TYR A 1 71 ? 8.362 -11.526 -7.935 1.00 41.19 71 TYR A CA 1
ATOM 526 C C . TYR A 1 71 ? 9.674 -12.282 -8.130 1.00 41.19 71 TYR A C 1
ATOM 528 O O . TYR A 1 71 ? 10.752 -11.741 -7.941 1.00 41.19 71 TYR A O 1
ATOM 536 N N . ASN A 1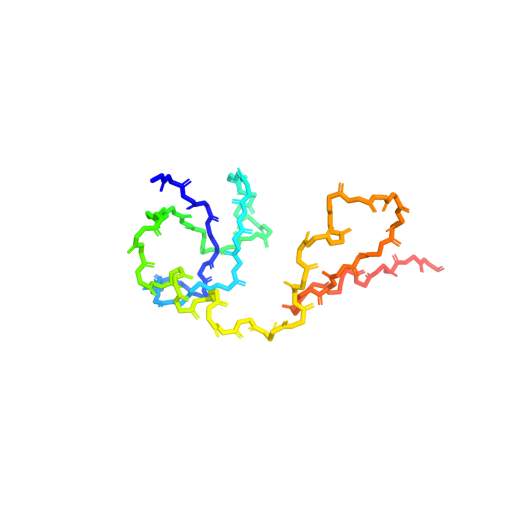 72 ? 9.587 -13.556 -8.511 1.00 44.69 72 ASN A N 1
ATOM 537 C CA . ASN A 1 72 ? 10.671 -14.190 -9.250 1.00 44.69 72 ASN A CA 1
ATOM 538 C C . ASN A 1 72 ? 10.317 -14.003 -10.728 1.00 44.69 72 ASN A C 1
ATOM 540 O O . ASN A 1 72 ? 9.474 -14.761 -11.225 1.00 44.69 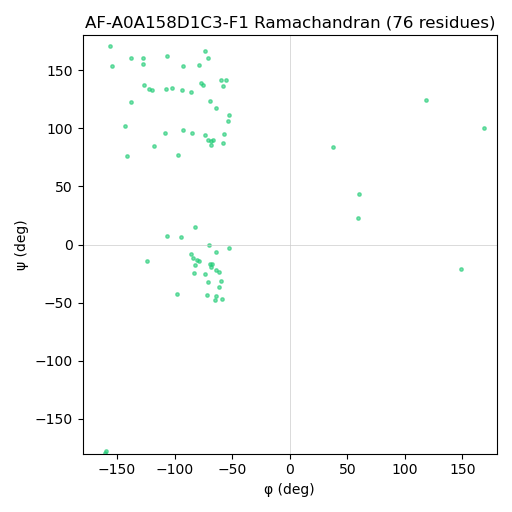72 ASN A O 1
ATOM 544 N N . PRO A 1 73 ? 10.875 -13.009 -11.449 1.00 44.84 73 PRO A N 1
ATOM 545 C CA . PRO A 1 73 ? 10.829 -13.066 -12.892 1.00 44.84 73 PRO A CA 1
ATOM 546 C C . PRO A 1 73 ? 11.738 -14.236 -13.251 1.00 44.84 73 PRO A C 1
ATOM 548 O O . PRO A 1 73 ? 12.944 -14.063 -13.409 1.00 44.84 73 PRO A O 1
ATOM 551 N N . VAL A 1 74 ? 11.171 -15.448 -13.308 1.00 43.56 74 VAL A N 1
ATOM 552 C CA . VAL A 1 74 ? 11.852 -16.616 -13.855 1.00 43.56 74 VAL A CA 1
ATOM 553 C C . VAL A 1 74 ? 12.224 -16.218 -15.271 1.00 43.56 74 VAL A C 1
ATOM 555 O O . VAL A 1 74 ? 11.423 -16.288 -16.202 1.00 43.56 74 VAL A O 1
ATOM 558 N N . SER A 1 75 ? 13.455 -15.741 -15.395 1.00 51.09 75 SER A N 1
ATOM 559 C CA . SER A 1 75 ? 14.196 -15.595 -16.620 1.00 51.09 75 SER A CA 1
ATOM 560 C C . SER A 1 75 ? 14.258 -16.988 -17.226 1.00 51.09 75 SER A C 1
ATOM 562 O O . SER A 1 75 ? 15.203 -17.737 -16.992 1.00 51.09 75 SER A O 1
ATOM 564 N N . LYS A 1 76 ? 13.243 -17.353 -18.014 1.00 52.06 76 LYS A N 1
ATOM 565 C CA . LYS A 1 76 ? 13.464 -18.261 -19.131 1.00 52.06 76 LYS A CA 1
ATOM 566 C C . LYS A 1 76 ? 14.344 -17.496 -20.112 1.00 52.06 76 LYS A C 1
ATOM 568 O O . LYS A 1 76 ? 13.852 -16.737 -20.939 1.00 52.06 76 LYS A O 1
ATOM 573 N N . ARG A 1 77 ? 15.653 -17.634 -19.931 1.00 41.81 77 ARG A N 1
ATOM 574 C CA . ARG A 1 77 ? 16.603 -17.560 -21.034 1.00 41.81 77 ARG A CA 1
ATOM 575 C C . ARG A 1 77 ? 16.994 -18.996 -21.349 1.00 41.81 77 ARG A C 1
ATOM 577 O O . ARG A 1 77 ? 17.146 -19.795 -20.426 1.00 41.81 77 ARG A O 1
ATOM 584 N N . ASP A 1 78 ? 16.987 -19.256 -22.644 1.00 48.84 78 ASP A N 1
ATOM 585 C CA . ASP A 1 78 ? 17.009 -20.541 -23.343 1.00 48.84 78 ASP A CA 1
ATOM 586 C C . ASP A 1 78 ? 18.151 -21.495 -22.960 1.00 48.84 78 ASP A C 1
ATOM 588 O O . ASP A 1 78 ? 19.234 -21.012 -22.553 1.00 48.84 78 ASP A O 1
#

Radius of gyration: 14.64 Å; Cα contacts (8 Å, |Δi|>4): 74; chains: 1; bounding box: 39×34×36 Å

Foldseek 3Di:
DKWKFADPDQVNQATDGTDPDDDDCVVGPRIDIDDPPDVNVVVNVVPDPPPPPVVVVVDDDDDDDPPPPDDDPPPPDD

pLDDT: mean 73.51, std 23.55, range [34.5, 97.25]

Solvent-accessible surface area (backbone atoms only — not comparable to full-atom values): 5269 Å² total; per-residue (Å²): 102,83,42,28,33,25,23,79,42,91,81,66,75,43,56,75,46,78,44,99,54,91,72,62,55,93,83,49,54,43,62,50,77,40,53,76,82,33,67,48,55,52,54,42,60,72,66,50,71,90,83,70,68,62,77,58,77,81,60,75,91,74,98,70,89,79,76,78,82,82,77,76,80,77,74,85,68,134

Organism: NCBI:txid1777138

Mean predicted aligned error: 12.74 Å

Secondary structure (DSSP, 8-state):
-EEEEEESSTT---EEEEESS---TTTS-SEEEEETT-HHHHHHHHTS-TT--GGGTTS---------SS--------

Sequence (78 aa):
MTVFVQFADSTEKRIVSVFGCEQDPSVWPNQGQVGDDDPRLEAFQNGLPDQFDVSSLLGGGGANEVLIGGYNPVSKRD